Protein AF-A0A1W0WAV5-F1 (afdb_monomer_lite)

Secondary structure (DSSP, 8-state):
---HHHHHHHHHHHHHHHHHHHHHHHHHHHHHHHHHHTTS--------TT----TTSSS------TB--TTTHHHHHHHHHHTEEE-TTT--EEEGGGTTSSS--STT-TT-SSSSTTTT-TTT-EEEPSS--TTSTTEEEGGGSSSSS--STTS-TTSSS-HHHHHHHTTS-----

Sequence (177 aa):
MVNKRLLLTRWTIRHAVILVVSLISCMFIYILYSLSSSHDELAIMRVRPDGYVHPFDLLPSSPDWRGVDPKFLTQYRTAYQRNSFTCLTSGEEVPANHINDEYCDCRDGTDEPSTSACSFLVKQKWFYCTAVVKRYGGRIPAAWVDDGICDCCDGSDERGGDDAVRRKCRRTTCLDH

InterPro domains:
  IPR002172 Low-density lipoprotein (LDL) receptor class A repeat [cd00112] (140-160)
  IPR028146 Glucosidase II beta subunit, N-terminal [PF12999] (63-161)
  IPR036055 LDL receptor-like superfamily [G3DSA:4.10.400.10] (79-121)
  IPR039794 Glucosidase II beta subunit-like [PTHR12630] (40-170)

Foldseek 3Di:
DDDPVVVVVVVVVVVVVVVVVVVVVVVVVVVVVVVVVVVPDDDPDDADPVRDDDPCNPDPNPPLCFQPDPVCSVQLVVLVVVQWHQQPPQGDIDGSVLQCPLAQPDPLSSSNRQALSCLVSVPHHWTAAPDCPVPQPRIDRSNQQCPLAQARLCSSSNPPHDPVSSVVSNPDDHDPD

Radius of gyration: 29.36 Å; chains: 1; bounding box: 52×42×100 Å

pLDDT: mean 80.69, std 16.52, range [43.28, 97.88]

Structure (mmCIF, N/CA/C/O backbone):
data_AF-A0A1W0WAV5-F1
#
_entry.id   AF-A0A1W0WAV5-F1
#
loop_
_atom_site.group_PDB
_atom_site.id
_atom_site.type_symbol
_atom_site.label_atom_id
_atom_site.label_alt_id
_atom_site.label_comp_id
_atom_site.label_asym_id
_atom_site.label_entity_id
_atom_site.label_seq_id
_atom_site.pdbx_PDB_ins_code
_atom_site.Cartn_x
_atom_site.Cartn_y
_atom_site.Cartn_z
_atom_site.occupancy
_atom_site.B_iso_or_equiv
_atom_site.auth_seq_id
_atom_site.auth_comp_id
_atom_site.auth_asym_id
_atom_site.auth_atom_id
_atom_site.pdbx_PDB_model_num
ATOM 1 N N . MET A 1 1 ? -25.619 -15.921 85.583 1.00 50.47 1 MET A N 1
ATOM 2 C CA . MET A 1 1 ? -26.176 -16.976 84.705 1.00 50.47 1 MET A CA 1
ATOM 3 C C . MET A 1 1 ? -26.225 -16.448 83.275 1.00 50.47 1 MET A C 1
ATOM 5 O O . MET A 1 1 ? -26.990 -15.530 83.013 1.00 50.47 1 MET A O 1
ATOM 9 N N . VAL A 1 2 ? -25.375 -16.939 82.365 1.00 60.91 2 VAL A N 1
ATOM 10 C CA . VAL A 1 2 ? -25.379 -16.487 80.958 1.00 60.91 2 VAL A CA 1
ATOM 11 C C . VAL A 1 2 ? -26.518 -17.182 80.208 1.00 60.91 2 VAL A C 1
ATOM 13 O O . VAL A 1 2 ? -26.645 -18.405 80.254 1.00 60.91 2 VAL A O 1
ATOM 16 N N . ASN A 1 3 ? -27.364 -16.398 79.538 1.00 65.31 3 ASN A N 1
ATOM 17 C CA . ASN A 1 3 ? -28.538 -16.891 78.824 1.00 65.31 3 ASN A CA 1
ATOM 18 C C . ASN A 1 3 ? -28.109 -17.700 77.583 1.00 65.31 3 ASN A C 1
ATOM 20 O O . ASN A 1 3 ? -27.717 -17.132 76.563 1.00 65.31 3 ASN A O 1
ATOM 24 N N . LYS A 1 4 ? -28.191 -19.035 77.672 1.00 66.06 4 LYS A N 1
ATOM 25 C CA . LYS A 1 4 ? -27.807 -19.983 76.607 1.00 66.06 4 LYS A CA 1
ATOM 26 C C . LYS A 1 4 ? -28.494 -19.691 75.261 1.00 66.06 4 LYS A C 1
ATOM 28 O O . LYS A 1 4 ? -27.894 -19.932 74.218 1.00 66.06 4 LYS A O 1
ATOM 33 N N . ARG A 1 5 ? -29.697 -19.095 75.265 1.00 66.25 5 ARG A N 1
ATOM 34 C CA . ARG A 1 5 ? -30.412 -18.692 74.037 1.00 66.25 5 ARG A CA 1
ATOM 35 C C . ARG A 1 5 ? -29.710 -17.555 73.281 1.00 66.25 5 ARG A C 1
ATOM 37 O O . ARG A 1 5 ? -29.734 -17.557 72.059 1.00 66.25 5 ARG A O 1
ATOM 44 N N . LEU A 1 6 ? -29.043 -16.633 73.982 1.00 63.25 6 LEU A N 1
ATOM 45 C CA . LEU A 1 6 ? -28.344 -15.486 73.378 1.00 63.25 6 LEU A CA 1
ATOM 46 C C . LEU A 1 6 ? -27.009 -15.886 72.716 1.00 63.25 6 LEU A C 1
ATOM 48 O O . LEU A 1 6 ? -26.560 -15.259 71.759 1.00 63.25 6 LEU A O 1
ATOM 52 N N . LEU A 1 7 ? -26.358 -16.928 73.241 1.00 62.28 7 LEU A N 1
ATOM 53 C CA . LEU A 1 7 ? -25.125 -17.481 72.672 1.00 62.28 7 LEU A CA 1
ATOM 54 C C . LEU A 1 7 ? -25.411 -18.292 71.405 1.00 62.28 7 LEU A C 1
ATOM 56 O O . LEU A 1 7 ? -24.682 -18.156 70.427 1.00 62.28 7 LEU A O 1
ATOM 60 N N . LEU A 1 8 ? -26.502 -19.065 71.404 1.00 62.38 8 LEU A N 1
ATOM 61 C CA . LEU A 1 8 ? -26.961 -19.815 70.235 1.00 62.38 8 LEU A CA 1
ATOM 62 C C . LEU A 1 8 ? -27.346 -18.881 69.080 1.00 62.38 8 LEU A C 1
ATOM 64 O O . LEU A 1 8 ? -26.876 -19.094 67.969 1.00 62.38 8 LEU A O 1
ATOM 68 N N . THR A 1 9 ? -28.095 -17.802 69.332 1.00 67.38 9 THR A N 1
ATOM 69 C CA . THR A 1 9 ? -28.465 -16.836 68.278 1.00 67.38 9 THR A CA 1
ATOM 70 C C . THR A 1 9 ? -27.263 -16.074 67.720 1.00 67.38 9 THR A C 1
ATOM 72 O O . THR A 1 9 ? -27.156 -15.868 66.514 1.00 67.38 9 THR A O 1
ATOM 75 N N . ARG A 1 10 ? -26.301 -15.689 68.566 1.00 69.81 10 ARG A N 1
ATOM 76 C CA . ARG A 1 10 ? -25.044 -15.077 68.104 1.00 69.81 10 ARG A CA 1
ATOM 77 C C . ARG A 1 10 ? -24.188 -16.048 67.290 1.00 69.81 10 ARG A C 1
ATOM 79 O O . ARG A 1 10 ? -23.535 -15.624 66.339 1.00 69.81 10 ARG A O 1
ATOM 86 N N . TRP A 1 11 ? -24.190 -17.331 67.643 1.00 67.06 11 TRP A N 1
ATOM 87 C CA . TRP A 1 11 ? -23.475 -18.369 66.905 1.00 67.06 11 TRP A CA 1
ATOM 88 C C . TRP A 1 11 ? -24.120 -18.626 65.538 1.00 67.06 11 TRP A C 1
ATOM 90 O O . TRP A 1 11 ? -23.411 -18.617 64.534 1.00 67.06 11 TRP A O 1
ATOM 100 N N . THR A 1 12 ? -25.450 -18.724 65.462 1.00 78.00 12 THR A N 1
ATOM 101 C CA . THR A 1 12 ? -26.171 -18.903 64.190 1.00 78.00 12 THR A CA 1
ATOM 102 C C . THR A 1 12 ? -26.026 -17.697 63.262 1.00 78.00 12 THR A C 1
ATOM 104 O O . THR A 1 12 ? -25.824 -17.881 62.066 1.00 78.00 12 THR A O 1
ATOM 107 N N . ILE A 1 13 ? -26.042 -16.467 63.792 1.00 84.50 13 ILE A N 1
ATOM 108 C CA . ILE A 1 13 ? -25.830 -15.247 62.991 1.00 84.50 13 ILE A CA 1
ATOM 109 C C . ILE A 1 13 ? -24.408 -15.212 62.413 1.00 84.50 13 ILE A C 1
ATOM 111 O O . ILE A 1 13 ? -24.236 -14.918 61.234 1.00 84.50 13 ILE A O 1
ATOM 115 N N . ARG A 1 14 ? -23.383 -15.560 63.205 1.00 83.44 14 ARG A N 1
ATOM 116 C CA . ARG A 1 14 ? -21.992 -15.621 62.717 1.00 83.44 14 ARG A CA 1
ATOM 117 C C . ARG A 1 14 ? -21.818 -16.631 61.580 1.00 83.44 14 ARG A C 1
ATOM 119 O O . ARG A 1 14 ? -21.159 -16.311 60.598 1.00 83.44 14 ARG A O 1
ATOM 126 N N . HIS A 1 15 ? -22.433 -17.809 61.680 1.00 86.31 15 HIS A N 1
ATOM 127 C CA . HIS A 1 15 ? -22.365 -18.824 60.621 1.00 86.31 15 HIS A CA 1
ATOM 128 C C . HIS A 1 15 ? -23.142 -18.399 59.370 1.00 86.31 15 HIS A C 1
ATOM 130 O O . HIS A 1 15 ? -22.650 -18.581 58.260 1.00 86.31 15 HIS A O 1
ATOM 136 N N . ALA A 1 16 ? -24.305 -17.761 59.536 1.00 87.44 16 ALA A N 1
ATOM 137 C CA . ALA A 1 16 ? -25.074 -17.218 58.419 1.00 87.44 16 ALA A CA 1
ATOM 138 C C . ALA A 1 16 ? -24.292 -16.140 57.646 1.00 87.44 16 ALA A C 1
ATOM 140 O O . ALA A 1 16 ? -24.269 -16.164 56.420 1.00 87.44 16 ALA A O 1
ATOM 141 N N . VAL A 1 17 ? -23.590 -15.239 58.346 1.00 92.00 17 VAL A N 1
ATOM 142 C CA . VAL A 1 17 ? -22.757 -14.204 57.708 1.00 92.00 17 VAL A CA 1
ATOM 143 C C . VAL A 1 17 ? -21.595 -14.820 56.921 1.00 92.00 17 VAL A C 1
ATOM 145 O O . VAL A 1 17 ? -21.349 -14.409 55.791 1.00 92.00 17 VAL A O 1
ATOM 148 N N . ILE A 1 18 ? -20.913 -15.833 57.469 1.00 91.50 18 ILE A N 1
ATOM 149 C CA . ILE A 1 18 ? -19.806 -16.518 56.776 1.00 91.50 18 ILE A CA 1
ATOM 150 C C . ILE A 1 18 ? -20.298 -17.205 55.495 1.00 91.50 18 ILE A C 1
ATOM 152 O O . ILE A 1 18 ? -19.661 -17.076 54.450 1.00 91.50 18 ILE A O 1
ATOM 156 N N . LEU A 1 19 ? -21.448 -17.886 55.551 1.00 90.88 19 LEU A N 1
ATOM 157 C CA . LEU A 1 19 ? -22.037 -18.537 54.378 1.00 90.88 19 LEU A CA 1
ATOM 158 C C . LEU A 1 19 ? -22.408 -17.522 53.290 1.00 90.88 19 LEU A C 1
ATOM 160 O O . LEU A 1 19 ? -22.080 -17.734 52.126 1.00 90.88 19 LEU A O 1
ATOM 164 N N . VAL A 1 20 ? -23.025 -16.395 53.656 1.00 94.69 20 VAL A N 1
ATOM 165 C CA . VAL A 1 20 ? -23.396 -15.345 52.693 1.00 94.69 20 VAL A CA 1
ATOM 166 C C . VAL A 1 20 ? -22.161 -14.732 52.029 1.00 94.69 20 VAL A C 1
ATOM 168 O O . VAL A 1 20 ? -22.125 -14.609 50.807 1.00 94.69 20 VAL A O 1
ATOM 171 N N . VAL A 1 21 ? -21.120 -14.403 52.801 1.00 94.56 21 VAL A N 1
ATOM 172 C CA . VAL A 1 21 ? -19.872 -13.841 52.255 1.00 94.56 21 VAL A CA 1
ATOM 173 C C . VAL A 1 21 ? -19.174 -14.837 51.321 1.00 94.56 21 VAL A C 1
ATOM 175 O O . VAL A 1 21 ? -18.702 -14.446 50.253 1.00 94.56 21 VAL A O 1
ATOM 178 N N . SER A 1 22 ? -19.157 -16.126 51.673 1.00 94.00 22 SER A N 1
ATOM 179 C CA . SER A 1 22 ? -18.575 -17.168 50.818 1.00 94.00 22 SER A CA 1
ATOM 180 C C . SER A 1 22 ? -19.333 -17.321 49.500 1.00 94.00 22 SER A C 1
ATOM 182 O O . SER A 1 22 ? -18.703 -17.446 48.454 1.00 94.00 22 SER A O 1
ATOM 184 N N . LEU A 1 23 ? -20.669 -17.282 49.524 1.00 94.75 23 LEU A N 1
ATOM 185 C CA . LEU A 1 23 ? -21.486 -17.406 48.313 1.00 94.75 23 LEU A CA 1
ATOM 186 C C . LEU A 1 23 ? -21.310 -16.205 47.378 1.00 94.75 23 LEU A C 1
ATOM 188 O O . LEU A 1 23 ? -21.193 -16.389 46.168 1.00 94.75 23 LEU A O 1
ATOM 192 N N . ILE A 1 24 ? -21.227 -14.991 47.931 1.00 95.88 24 ILE A N 1
ATOM 193 C CA . ILE A 1 24 ? -20.962 -13.772 47.153 1.00 95.88 24 ILE A CA 1
ATOM 194 C C . ILE A 1 24 ? -19.575 -13.842 46.501 1.00 95.88 24 ILE A C 1
ATOM 196 O O . ILE A 1 24 ? -19.439 -13.538 45.317 1.00 95.88 24 ILE A O 1
ATOM 200 N N . SER A 1 25 ? -18.558 -14.296 47.240 1.00 95.44 25 SER A N 1
ATOM 201 C CA . SER A 1 25 ? -17.205 -14.487 46.704 1.00 95.44 25 SER A CA 1
ATOM 202 C C . SER A 1 25 ? -17.177 -15.523 45.573 1.00 95.44 25 SER A C 1
ATOM 204 O O . SER A 1 25 ? -16.646 -15.251 44.498 1.00 95.44 25 SER A O 1
ATOM 206 N N . CYS A 1 26 ? -17.825 -16.679 45.758 1.00 95.31 26 CYS A N 1
ATOM 207 C CA . CYS A 1 26 ? -17.931 -17.705 44.718 1.00 95.31 26 CYS A CA 1
ATOM 208 C C . CYS A 1 26 ? -18.655 -17.201 43.462 1.00 95.31 26 CYS A C 1
ATOM 210 O O . CYS A 1 26 ? -18.202 -17.481 42.354 1.00 95.31 26 CYS A O 1
ATOM 212 N N . MET A 1 27 ? -19.743 -16.439 43.615 1.00 95.50 27 MET A N 1
ATOM 213 C CA . MET A 1 27 ? -20.449 -15.829 42.483 1.00 95.50 27 MET A CA 1
ATOM 214 C C . MET A 1 27 ? -19.555 -14.850 41.722 1.00 95.50 27 MET A C 1
ATOM 216 O O . MET A 1 27 ? -19.522 -14.884 40.495 1.00 95.50 27 MET A O 1
ATOM 220 N N . PHE A 1 28 ? -18.796 -14.014 42.433 1.00 95.69 28 PHE A N 1
ATOM 221 C CA . PHE A 1 28 ? -17.877 -13.066 41.808 1.00 95.69 28 PHE A CA 1
ATOM 222 C C . PHE A 1 28 ? -16.759 -13.781 41.036 1.00 95.69 28 PHE A C 1
ATOM 224 O O . PHE A 1 28 ? -16.494 -13.444 39.885 1.00 95.69 28 PHE A O 1
ATOM 231 N N . ILE A 1 29 ? -16.166 -14.827 41.624 1.00 93.19 29 ILE A N 1
ATOM 232 C CA . ILE A 1 29 ? -15.147 -15.660 40.965 1.00 93.19 29 ILE A CA 1
ATOM 233 C C . ILE A 1 29 ? -15.721 -16.344 39.714 1.00 93.19 29 ILE A C 1
ATOM 235 O O . ILE A 1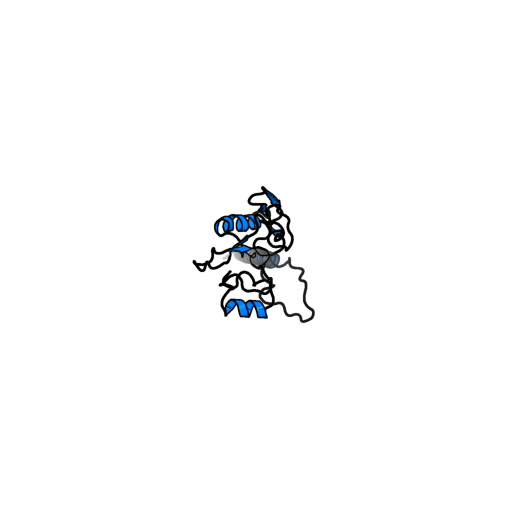 29 ? -15.076 -16.333 38.667 1.00 93.19 29 ILE A O 1
ATOM 239 N N . TYR A 1 30 ? -16.938 -16.893 39.785 1.00 92.69 30 TYR A N 1
ATOM 240 C CA . TYR A 1 30 ? -17.600 -17.527 38.640 1.00 92.69 30 TYR A CA 1
ATOM 241 C C . TYR A 1 30 ? -17.889 -16.536 37.503 1.00 92.69 30 TYR A C 1
ATOM 243 O O . TYR A 1 30 ? -17.671 -16.860 36.336 1.00 92.69 30 TYR A O 1
ATOM 251 N N . ILE A 1 31 ? -18.334 -15.317 37.829 1.00 90.88 31 ILE A N 1
ATOM 252 C CA . ILE A 1 31 ? -18.576 -14.258 36.839 1.00 90.88 31 ILE A CA 1
ATOM 253 C C . ILE A 1 31 ? -17.263 -13.839 36.169 1.00 90.88 31 ILE A C 1
ATOM 255 O O . ILE A 1 31 ? -17.220 -13.742 34.947 1.00 90.88 31 ILE A O 1
ATOM 259 N N . LEU A 1 32 ? -16.180 -13.651 36.931 1.00 88.44 32 LEU A N 1
ATOM 260 C CA . LEU A 1 32 ? -14.864 -13.325 36.368 1.00 88.44 32 LEU A CA 1
ATOM 261 C C . LEU A 1 32 ? -14.324 -14.438 35.463 1.00 88.44 32 LEU A C 1
ATOM 263 O O . LEU A 1 32 ? -13.812 -14.148 34.385 1.00 88.44 32 LEU A O 1
ATOM 267 N N . TYR A 1 33 ? -14.477 -15.703 35.864 1.00 86.06 33 TYR A N 1
ATOM 268 C CA . TYR A 1 33 ? -14.112 -16.850 35.031 1.00 86.06 33 TYR A CA 1
ATOM 269 C C . TYR A 1 33 ? -14.939 -16.901 33.738 1.00 86.06 33 TYR A C 1
ATOM 271 O O . TYR A 1 33 ? -14.388 -17.088 32.658 1.00 86.06 33 TYR A O 1
ATOM 279 N N . SER A 1 34 ? -16.249 -16.661 33.828 1.00 82.81 34 SER A N 1
ATOM 280 C CA . SER A 1 34 ? -17.149 -16.670 32.667 1.00 82.81 34 SER A CA 1
ATOM 281 C C . SER A 1 34 ? -16.866 -15.511 31.704 1.00 82.81 34 SER A C 1
ATOM 283 O O . SER A 1 34 ? -16.877 -15.707 30.492 1.00 82.81 34 SER A O 1
ATOM 285 N N . LEU A 1 35 ? -16.546 -14.320 32.224 1.00 75.19 35 LEU A N 1
ATOM 286 C CA . LEU A 1 35 ? -16.108 -13.177 31.416 1.00 75.19 35 LEU A CA 1
ATOM 287 C C . LEU A 1 35 ? -14.755 -13.454 30.750 1.00 75.19 35 LEU A C 1
ATOM 289 O O . LEU A 1 35 ? -14.602 -13.190 29.561 1.00 75.19 35 LEU A O 1
ATOM 293 N N . SER A 1 36 ? -13.811 -14.064 31.475 1.00 75.06 36 SER A N 1
ATOM 294 C CA . SER A 1 36 ? -12.530 -14.505 30.912 1.00 75.06 36 SER A CA 1
ATOM 295 C C . SER A 1 36 ? -12.710 -15.551 29.808 1.00 75.06 36 SER A C 1
ATOM 297 O O . SER A 1 36 ? -11.968 -15.521 28.837 1.00 75.06 36 SER A O 1
ATOM 299 N N . SER A 1 37 ? -13.691 -16.449 29.938 1.00 69.81 37 SER A N 1
ATOM 300 C CA . SER A 1 37 ? -13.972 -17.506 28.958 1.00 69.81 37 SER A CA 1
ATOM 301 C C . SER A 1 37 ? -14.717 -17.007 27.715 1.00 69.81 37 SER A C 1
ATOM 303 O O . SER A 1 37 ? -14.707 -17.689 26.696 1.00 69.81 37 SER A O 1
ATOM 305 N N . SER A 1 38 ? -15.374 -15.844 27.777 1.00 58.81 38 SER A N 1
ATOM 306 C CA . SER A 1 38 ? -16.136 -15.284 26.648 1.00 58.81 38 SER A CA 1
ATOM 307 C C . SER A 1 38 ? -15.280 -14.586 25.580 1.00 58.81 38 SER A C 1
ATOM 309 O O . SER A 1 38 ? -15.811 -14.173 24.554 1.00 58.81 38 SER A O 1
ATOM 311 N N . HIS A 1 39 ? -13.965 -14.472 25.793 1.00 55.38 39 HIS A N 1
ATOM 312 C CA . HIS A 1 39 ? -13.032 -13.883 24.827 1.00 55.38 39 HIS A CA 1
ATOM 313 C C . HIS A 1 39 ? -12.469 -14.883 23.792 1.00 55.38 39 HIS A C 1
ATOM 315 O O . HIS A 1 39 ? -11.727 -14.453 22.914 1.00 55.38 39 HIS A O 1
ATOM 321 N N . ASP A 1 40 ? -12.852 -16.167 23.844 1.00 51.81 40 ASP A N 1
ATOM 322 C CA . ASP A 1 40 ? -12.201 -17.250 23.080 1.00 51.81 40 ASP A CA 1
ATOM 323 C C . ASP A 1 40 ? -13.052 -17.907 21.966 1.00 51.81 40 ASP A C 1
ATOM 325 O O . ASP A 1 40 ? -12.732 -19.008 21.526 1.00 51.81 40 ASP A O 1
ATOM 329 N N . GLU A 1 41 ? -14.100 -17.267 21.434 1.00 57.62 41 GLU A N 1
ATOM 330 C CA . GLU A 1 41 ? -14.805 -17.794 20.246 1.00 57.62 41 GLU A CA 1
ATOM 331 C C . GLU A 1 41 ? -14.990 -16.743 19.145 1.00 57.62 41 GLU A C 1
ATOM 333 O O . GLU A 1 41 ? -15.971 -16.003 19.144 1.00 57.62 41 GLU A O 1
ATOM 338 N N . LEU A 1 42 ? -14.054 -16.716 18.182 1.00 50.44 42 LEU A N 1
ATOM 339 C CA . LEU A 1 42 ? -14.304 -16.459 16.751 1.00 50.44 42 LEU A CA 1
ATOM 340 C C . LEU A 1 42 ? -13.015 -16.646 15.923 1.00 50.44 42 LEU A C 1
ATOM 342 O O . LEU A 1 42 ? -12.303 -15.690 15.626 1.00 50.44 42 LEU A O 1
ATOM 346 N N . ALA A 1 43 ? -12.731 -17.884 15.508 1.00 43.28 43 ALA A N 1
ATOM 347 C CA . ALA A 1 43 ? -11.844 -18.176 14.376 1.00 43.28 43 ALA A CA 1
ATOM 348 C C . ALA A 1 43 ? -12.139 -19.578 13.810 1.00 43.28 43 ALA A C 1
ATOM 350 O O . ALA A 1 43 ? -11.623 -20.582 14.296 1.00 43.28 43 ALA A O 1
ATOM 351 N N . ILE A 1 44 ? -12.968 -19.669 12.764 1.00 45.81 44 ILE A N 1
ATOM 352 C CA . ILE A 1 44 ? -13.060 -20.892 11.953 1.00 45.81 44 ILE A CA 1
ATOM 353 C C . ILE A 1 44 ? -11.898 -20.862 10.953 1.00 45.81 44 ILE A C 1
ATOM 355 O O . ILE A 1 44 ? -11.883 -20.081 10.004 1.00 45.81 44 ILE A O 1
ATOM 359 N N . MET A 1 45 ? -10.903 -21.702 11.227 1.00 43.59 45 MET A N 1
ATOM 360 C CA . MET A 1 45 ? -9.595 -21.772 10.582 1.00 43.59 45 MET A CA 1
ATOM 361 C C . MET A 1 45 ? -9.593 -22.751 9.397 1.00 43.59 45 MET A C 1
ATOM 363 O O . MET A 1 45 ? -10.057 -23.884 9.521 1.00 43.59 45 MET A O 1
ATOM 367 N N . ARG A 1 46 ? -9.015 -22.359 8.252 1.00 45.50 46 ARG A N 1
ATOM 368 C CA . ARG A 1 46 ? -8.606 -23.314 7.206 1.00 45.50 46 ARG A CA 1
ATOM 369 C C . ARG A 1 46 ? -7.286 -23.958 7.633 1.00 45.50 46 ARG A C 1
ATOM 371 O O . ARG A 1 46 ? -6.246 -23.313 7.591 1.00 45.50 46 ARG A O 1
ATOM 378 N N . VAL A 1 47 ? -7.331 -25.217 8.057 1.00 45.75 47 VAL A N 1
ATOM 379 C CA . VAL A 1 47 ? -6.154 -25.986 8.496 1.00 45.75 47 VAL A CA 1
ATOM 380 C C . VAL A 1 47 ? -5.586 -26.782 7.314 1.00 45.75 47 VAL A C 1
ATOM 382 O O . VAL A 1 47 ? -6.333 -27.486 6.630 1.00 45.75 47 VAL A O 1
ATOM 385 N N . ARG A 1 48 ? -4.271 -26.679 7.060 1.00 47.53 48 ARG A N 1
ATOM 386 C CA . ARG A 1 48 ? -3.553 -27.592 6.150 1.00 47.53 48 ARG A CA 1
ATOM 387 C C . ARG A 1 48 ? -3.494 -29.004 6.762 1.00 47.53 48 ARG A C 1
ATOM 389 O O . ARG A 1 48 ? -3.411 -29.130 7.981 1.00 47.53 48 ARG A O 1
ATOM 396 N N . PRO A 1 49 ? -3.521 -30.077 5.952 1.00 51.84 49 PRO A N 1
ATOM 397 C CA . PRO A 1 49 ? -3.631 -31.461 6.436 1.00 51.84 49 PRO A CA 1
ATOM 398 C C . PRO A 1 49 ? -2.448 -31.957 7.290 1.00 51.84 49 PRO A C 1
ATOM 400 O O . PRO A 1 49 ? -2.554 -33.012 7.908 1.00 51.84 49 PRO A O 1
ATOM 403 N N . ASP A 1 50 ? -1.341 -31.218 7.347 1.00 67.25 50 ASP A N 1
ATOM 404 C CA . ASP A 1 50 ? -0.169 -31.487 8.188 1.00 67.25 50 ASP A CA 1
ATOM 405 C C . ASP A 1 50 ? -0.260 -30.862 9.593 1.00 67.25 50 ASP A C 1
ATOM 407 O O . ASP A 1 50 ? 0.607 -31.106 10.430 1.00 67.25 50 ASP A O 1
ATOM 411 N N . GLY A 1 51 ? -1.307 -30.077 9.878 1.00 54.28 51 GLY A N 1
ATOM 412 C CA . GLY A 1 51 ? -1.540 -29.475 11.193 1.00 54.28 51 GLY A CA 1
ATOM 413 C C . GLY A 1 51 ? -0.503 -28.422 11.595 1.00 54.28 51 GLY A C 1
ATOM 414 O O . GLY A 1 51 ? -0.519 -27.957 12.735 1.00 54.28 51 GLY A O 1
ATOM 415 N N . TYR A 1 52 ? 0.391 -28.033 10.681 1.00 58.50 52 TYR A N 1
ATOM 416 C CA . TYR A 1 52 ? 1.403 -27.023 10.945 1.00 58.50 52 TYR A CA 1
ATOM 417 C C . TYR A 1 52 ? 0.844 -25.638 10.625 1.00 58.50 52 TYR A C 1
ATOM 419 O O . TYR A 1 52 ? 0.760 -25.213 9.474 1.00 58.50 52 TYR A O 1
ATOM 427 N N . VAL A 1 53 ? 0.442 -24.934 11.676 1.00 48.84 53 VAL A N 1
ATOM 428 C CA . VAL A 1 53 ? 0.083 -23.521 11.610 1.00 48.84 53 VAL A CA 1
ATOM 429 C C . VAL A 1 53 ? 1.366 -22.721 11.798 1.00 48.84 53 VAL A C 1
ATOM 431 O O . VAL A 1 53 ? 2.025 -22.854 12.836 1.00 48.84 53 VAL A O 1
ATOM 434 N N . HIS A 1 54 ? 1.753 -21.903 10.815 1.00 55.50 54 HIS A N 1
ATOM 435 C CA . HIS A 1 54 ? 2.892 -21.023 11.032 1.00 55.50 54 HIS A CA 1
ATOM 436 C C . HIS A 1 54 ? 2.535 -20.035 12.153 1.00 55.50 54 HIS A C 1
ATOM 438 O O . HIS A 1 54 ? 1.431 -19.495 12.163 1.00 55.50 54 HIS A O 1
ATOM 444 N N . PRO A 1 55 ? 3.462 -19.710 13.071 1.00 45.78 55 PRO A N 1
ATOM 445 C CA . PRO A 1 55 ? 3.231 -18.698 14.107 1.00 45.78 55 PRO A CA 1
ATOM 446 C C . PRO A 1 55 ? 2.820 -17.311 13.568 1.00 45.78 55 PRO A C 1
ATOM 448 O O . PRO A 1 55 ? 2.378 -16.465 14.338 1.00 45.78 55 PRO A O 1
ATOM 451 N N . PHE A 1 56 ? 2.976 -17.076 12.259 1.00 51.41 56 PHE A N 1
ATOM 452 C CA . PHE A 1 56 ? 2.554 -15.866 11.551 1.00 51.41 56 PHE A CA 1
ATOM 453 C C . PHE A 1 56 ? 1.063 -15.877 11.141 1.00 51.41 56 PHE A C 1
ATOM 455 O O . PHE A 1 56 ? 0.508 -14.810 10.906 1.00 51.41 56 PHE A O 1
ATOM 462 N N . ASP A 1 57 ? 0.405 -17.045 11.124 1.00 49.12 57 ASP A N 1
ATOM 463 C CA . ASP A 1 57 ? -0.990 -17.242 10.683 1.00 49.12 57 ASP A CA 1
ATOM 464 C C . ASP A 1 57 ? -2.025 -17.093 11.826 1.00 49.12 57 ASP A C 1
ATOM 466 O O . ASP A 1 57 ? -3.228 -17.199 11.598 1.00 49.12 57 ASP A O 1
ATOM 470 N N . LEU A 1 58 ? -1.570 -16.896 13.073 1.00 48.47 58 LEU A N 1
ATOM 471 C CA . LEU A 1 58 ? -2.412 -16.841 14.288 1.00 48.47 58 LEU A CA 1
ATOM 472 C C . LEU A 1 58 ? -2.576 -15.443 14.891 1.00 48.47 58 LEU A C 1
ATOM 474 O O . LEU A 1 58 ? -3.274 -15.269 15.888 1.00 48.47 58 LEU A O 1
ATOM 478 N N . LEU A 1 59 ? -1.944 -14.437 14.301 1.00 44.34 59 LEU A N 1
ATOM 479 C CA . LEU A 1 59 ? -2.289 -13.044 14.548 1.00 44.34 59 LEU A CA 1
ATOM 480 C C . LEU A 1 59 ? -3.203 -12.625 13.390 1.00 44.34 59 LEU A C 1
ATOM 482 O O . LEU A 1 59 ? -2.970 -13.105 12.280 1.00 44.34 59 LEU A O 1
ATOM 486 N N . PRO A 1 60 ? -4.188 -11.716 13.558 1.00 47.91 60 PRO A N 1
ATOM 487 C CA . PRO A 1 60 ? -4.546 -10.888 12.417 1.00 47.91 60 PRO A CA 1
ATOM 488 C C . PRO A 1 60 ? -3.209 -10.303 11.988 1.00 47.91 60 PRO A C 1
ATOM 490 O O . PRO A 1 60 ? -2.596 -9.566 12.770 1.00 47.91 60 PRO A O 1
ATOM 493 N N . SER A 1 61 ? -2.672 -10.766 10.854 1.00 52.78 61 SER A N 1
ATOM 494 C CA . SER A 1 61 ? -1.438 -10.226 10.308 1.00 52.78 61 SER A CA 1
ATOM 495 C C . SER A 1 61 ? -1.655 -8.733 10.378 1.00 52.78 61 SER A C 1
ATOM 497 O O . SER A 1 61 ? -2.645 -8.249 9.825 1.00 52.78 61 SER A O 1
ATOM 499 N N . SER A 1 62 ? -0.862 -8.033 11.195 1.00 58.12 62 SER A N 1
ATOM 500 C CA . SER A 1 62 ? -0.962 -6.580 11.281 1.00 58.12 62 SER A CA 1
ATOM 501 C C . SER A 1 62 ? -1.135 -6.083 9.850 1.00 58.12 62 SER A C 1
ATOM 503 O O . SER A 1 62 ? -0.347 -6.563 9.024 1.00 58.12 62 SER A O 1
ATOM 505 N N . PRO A 1 63 ? -2.152 -5.259 9.536 1.00 74.19 63 PRO A N 1
ATOM 506 C CA . PRO A 1 63 ? -2.482 -4.993 8.145 1.00 74.19 63 PRO A CA 1
ATOM 507 C C . PRO A 1 63 ? -1.218 -4.609 7.390 1.00 74.19 63 PRO A C 1
ATOM 509 O O . PRO A 1 63 ? -0.368 -3.900 7.943 1.00 74.19 63 PRO A O 1
ATOM 512 N N . ASP A 1 64 ? -1.033 -5.165 6.196 1.00 85.19 64 ASP A N 1
ATOM 513 C CA . ASP A 1 64 ? 0.212 -4.970 5.473 1.00 85.19 64 ASP A CA 1
ATOM 514 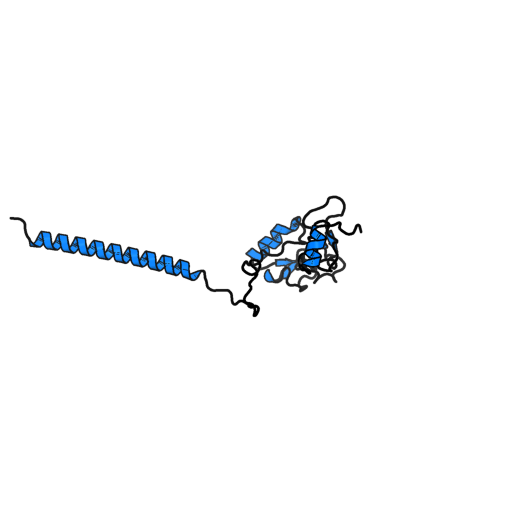C C . ASP A 1 64 ? 0.334 -3.500 5.059 1.00 85.19 64 ASP A C 1
ATOM 516 O O . ASP A 1 64 ? -0.310 -3.032 4.129 1.00 85.19 64 ASP A O 1
ATOM 520 N N . TRP A 1 65 ? 1.134 -2.734 5.800 1.00 87.62 65 TRP A N 1
ATOM 521 C CA . TRP A 1 65 ? 1.334 -1.306 5.545 1.00 87.62 65 TRP A CA 1
ATOM 522 C C . TRP A 1 65 ? 2.454 -1.035 4.538 1.00 87.62 65 TRP A C 1
ATOM 524 O O . TRP A 1 65 ? 2.882 0.114 4.395 1.00 87.62 65 TRP A O 1
ATOM 534 N N . ARG A 1 66 ? 2.990 -2.072 3.885 1.00 90.62 66 ARG A N 1
ATOM 535 C CA . ARG A 1 66 ? 3.969 -1.895 2.812 1.00 90.62 66 ARG A CA 1
ATOM 536 C C . ARG A 1 66 ? 3.365 -1.091 1.672 1.00 90.62 66 ARG A C 1
ATOM 538 O O . ARG A 1 66 ? 2.161 -1.107 1.444 1.00 90.62 66 ARG A O 1
ATOM 545 N N . GLY A 1 67 ? 4.222 -0.365 0.969 1.00 91.06 67 GLY A N 1
ATOM 546 C CA . GLY A 1 67 ? 3.820 0.370 -0.218 1.00 91.06 67 GLY A CA 1
ATOM 547 C C . GLY A 1 67 ? 2.997 1.634 0.040 1.00 91.06 67 GLY A C 1
ATOM 548 O O . GLY A 1 67 ? 2.860 2.444 -0.871 1.00 91.06 67 GLY A O 1
ATOM 549 N N . VAL A 1 68 ? 2.514 1.860 1.266 1.00 92.81 68 VAL A N 1
ATOM 550 C CA . VAL A 1 68 ? 1.785 3.073 1.654 1.00 92.81 68 VAL A CA 1
ATOM 551 C C . VAL A 1 68 ? 2.731 4.277 1.660 1.00 92.81 68 VAL A C 1
ATOM 553 O O . VAL A 1 68 ? 3.780 4.243 2.307 1.00 92.81 68 VAL A O 1
ATOM 556 N N . ASP A 1 69 ? 2.339 5.382 1.011 1.00 90.94 69 ASP A N 1
ATOM 557 C CA . ASP A 1 69 ? 3.041 6.662 1.179 1.00 90.94 69 ASP A CA 1
ATOM 558 C C . ASP A 1 69 ? 3.031 7.032 2.675 1.00 90.94 69 ASP A C 1
ATOM 560 O O . ASP A 1 69 ? 1.949 7.142 3.268 1.00 90.94 69 ASP A O 1
ATOM 564 N N . PRO A 1 70 ? 4.194 7.282 3.305 1.00 88.38 70 PRO A N 1
ATOM 565 C CA . PRO A 1 70 ? 4.274 7.665 4.713 1.00 88.38 70 PRO A CA 1
ATOM 566 C C . PRO A 1 70 ? 3.334 8.804 5.130 1.00 88.38 70 PRO A C 1
ATOM 568 O O . PRO A 1 70 ? 2.928 8.870 6.291 1.00 88.38 70 PRO A O 1
ATOM 571 N N . LYS A 1 71 ? 2.952 9.691 4.202 1.00 90.75 71 LYS A N 1
ATOM 572 C CA . LYS A 1 71 ? 1.999 10.785 4.446 1.00 90.75 71 LYS A CA 1
ATOM 573 C C . LYS A 1 71 ? 0.566 10.316 4.704 1.00 90.75 71 LYS A C 1
ATOM 575 O O . LYS A 1 71 ? -0.183 11.045 5.352 1.00 90.75 71 LYS A O 1
ATOM 580 N N . PHE A 1 72 ? 0.188 9.141 4.206 1.00 93.25 72 PHE A N 1
ATOM 581 C CA . PHE A 1 72 ? -1.169 8.598 4.309 1.00 93.25 72 PHE A CA 1
ATOM 582 C C . PHE A 1 72 ? -1.301 7.460 5.328 1.00 93.25 72 PHE A C 1
ATOM 584 O O . PHE A 1 72 ? -2.403 6.984 5.582 1.00 93.25 72 PHE A O 1
ATOM 591 N N . LEU A 1 73 ? -0.206 7.048 5.974 1.00 91.38 73 LEU A N 1
ATOM 592 C CA . LEU A 1 73 ? -0.173 5.913 6.908 1.00 91.38 73 LEU A CA 1
ATOM 593 C C . LEU A 1 73 ? -1.218 6.005 8.036 1.00 91.38 73 LEU A C 1
ATOM 595 O O . LEU A 1 73 ? -1.770 4.992 8.465 1.00 91.38 73 LEU A O 1
ATOM 599 N N . THR A 1 74 ? -1.514 7.214 8.517 1.00 92.81 74 THR A N 1
ATOM 600 C CA . THR A 1 74 ? -2.549 7.436 9.537 1.00 92.81 74 THR A CA 1
ATOM 601 C C . THR A 1 74 ? -3.948 7.156 8.992 1.00 92.81 74 THR A C 1
ATOM 603 O O . THR A 1 74 ? -4.742 6.525 9.681 1.00 92.81 74 THR A O 1
ATOM 606 N N . GLN A 1 75 ? -4.245 7.572 7.760 1.00 94.44 75 GLN A N 1
ATOM 607 C CA . GLN A 1 75 ? -5.537 7.371 7.109 1.00 94.44 75 GLN A CA 1
ATOM 608 C C . GLN A 1 75 ? -5.848 5.876 6.971 1.00 94.44 75 GLN A C 1
ATOM 610 O O . GLN A 1 75 ? -6.922 5.451 7.392 1.00 94.44 75 GLN A O 1
ATOM 615 N N . TYR A 1 76 ? -4.889 5.068 6.505 1.00 93.94 76 TYR A N 1
ATOM 616 C CA . TYR A 1 76 ? -5.048 3.609 6.423 1.00 93.94 76 TYR A CA 1
ATOM 617 C C . TYR A 1 76 ? -5.262 2.965 7.801 1.00 93.94 76 TYR A C 1
ATOM 619 O O . TYR A 1 76 ? -6.146 2.128 7.972 1.00 93.94 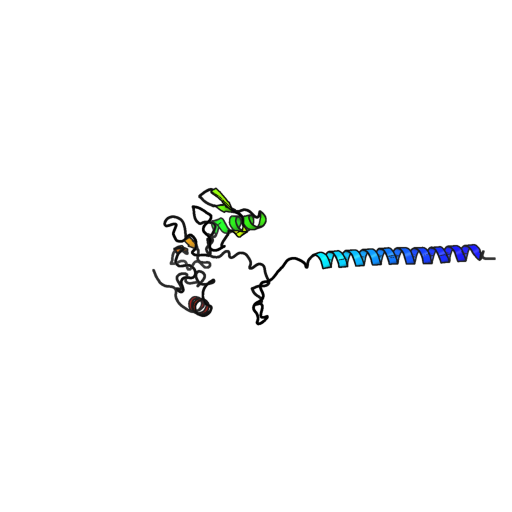76 TYR A O 1
ATOM 627 N N . ARG A 1 77 ? -4.526 3.398 8.834 1.00 92.44 77 ARG A N 1
ATOM 628 C CA . ARG A 1 77 ? -4.739 2.908 10.210 1.00 92.44 77 ARG A CA 1
ATOM 629 C C . ARG A 1 77 ? -6.129 3.252 10.739 1.00 92.44 77 ARG A C 1
ATOM 631 O O . ARG A 1 77 ? -6.778 2.416 11.365 1.00 92.44 77 ARG A O 1
ATOM 638 N N . THR A 1 78 ? -6.584 4.481 10.508 1.00 92.50 78 THR A N 1
ATOM 639 C CA . THR A 1 78 ? -7.920 4.925 10.916 1.00 92.50 78 THR A CA 1
ATOM 640 C C . THR A 1 78 ? -9.015 4.190 10.146 1.00 92.50 78 THR A C 1
ATOM 642 O O . THR A 1 78 ? -10.074 3.945 10.720 1.00 92.50 78 THR A O 1
ATOM 645 N N . ALA A 1 79 ? -8.767 3.782 8.900 1.00 93.50 79 ALA A N 1
ATOM 646 C CA . ALA A 1 79 ? -9.728 3.019 8.114 1.00 93.50 79 ALA A CA 1
ATOM 647 C C . ALA A 1 79 ? -10.099 1.692 8.785 1.00 93.50 79 ALA A C 1
ATOM 649 O O . ALA A 1 79 ? -11.279 1.416 8.991 1.00 93.50 79 ALA A O 1
ATOM 650 N N . TYR A 1 80 ? -9.102 0.937 9.257 1.00 89.38 80 TYR A N 1
ATOM 651 C CA . TYR A 1 80 ? -9.321 -0.302 10.013 1.00 89.38 80 TYR A CA 1
ATOM 652 C C . TYR A 1 80 ? -10.067 -0.075 11.334 1.00 89.38 80 TYR A C 1
ATOM 654 O O . TYR A 1 80 ? -10.898 -0.889 11.722 1.00 89.38 80 TYR A O 1
ATOM 662 N N . GLN A 1 81 ? -9.836 1.054 12.012 1.00 90.50 81 GLN A N 1
ATOM 663 C CA . GLN A 1 81 ? -10.590 1.411 13.223 1.00 90.50 81 GLN A CA 1
ATOM 664 C C . GLN A 1 81 ? -12.058 1.747 12.927 1.00 90.50 81 GLN A C 1
ATOM 666 O O . GLN A 1 81 ? -12.921 1.539 13.776 1.00 90.50 81 GLN A O 1
ATOM 671 N N . ARG A 1 82 ? -12.336 2.299 11.742 1.00 93.56 82 ARG A N 1
ATOM 672 C CA . ARG A 1 82 ? -13.679 2.696 11.295 1.00 93.56 82 ARG A CA 1
ATOM 673 C C . ARG A 1 82 ? -14.396 1.620 10.486 1.00 93.56 82 ARG A C 1
ATOM 675 O O . ARG A 1 82 ? -15.567 1.799 10.172 1.00 93.56 82 ARG A O 1
ATOM 682 N N . ASN A 1 83 ? -13.701 0.539 10.142 1.00 93.31 83 ASN A N 1
ATOM 683 C CA . ASN A 1 83 ? -14.148 -0.479 9.199 1.00 93.31 83 ASN A CA 1
ATOM 684 C C . ASN A 1 83 ? -14.586 0.092 7.829 1.00 93.31 83 ASN A C 1
ATOM 686 O O . ASN A 1 83 ? -15.444 -0.478 7.160 1.00 93.31 83 ASN A O 1
ATOM 690 N N . SER A 1 84 ? -14.019 1.231 7.422 1.00 96.50 84 SER A N 1
ATOM 691 C CA . SER A 1 84 ? -14.317 1.925 6.163 1.00 96.50 84 SER A CA 1
ATOM 692 C C . SER A 1 84 ? -13.108 2.750 5.720 1.00 96.50 84 SER A C 1
ATOM 694 O O . SER A 1 84 ? -12.465 3.401 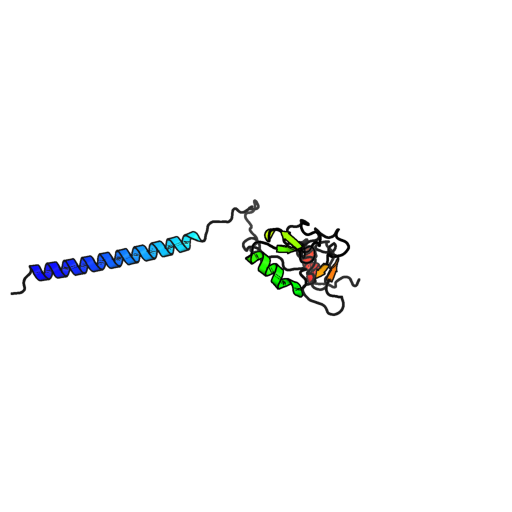6.550 1.00 96.50 84 SER A O 1
ATOM 696 N N . PHE A 1 85 ? -12.802 2.719 4.426 1.00 96.94 85 PHE A N 1
ATOM 697 C CA . PHE A 1 85 ? -11.723 3.452 3.776 1.00 96.94 85 PHE A CA 1
ATOM 698 C C . PHE A 1 85 ? -12.286 4.350 2.679 1.00 96.94 85 PHE A C 1
ATOM 700 O O . PHE A 1 85 ? -13.043 3.899 1.828 1.00 96.94 85 PHE A O 1
ATOM 707 N N . THR A 1 86 ? -11.890 5.619 2.679 1.00 97.81 86 THR A N 1
ATOM 708 C CA . THR A 1 86 ? -12.187 6.545 1.584 1.00 97.81 86 THR A CA 1
ATOM 709 C C . THR A 1 86 ? -10.973 6.604 0.662 1.00 97.81 86 THR A C 1
ATOM 711 O O . THR A 1 86 ? -9.902 7.025 1.108 1.00 97.81 86 THR A O 1
ATOM 714 N N . CYS A 1 87 ? -11.139 6.219 -0.604 1.00 96.12 87 CYS A N 1
ATOM 715 C CA . CYS A 1 87 ? -10.085 6.274 -1.616 1.00 96.12 87 CYS A CA 1
ATOM 716 C C . CYS A 1 87 ? -9.518 7.697 -1.710 1.00 96.12 87 CYS A C 1
ATOM 718 O O . CYS A 1 87 ? -10.269 8.678 -1.773 1.00 96.12 87 CYS A O 1
ATOM 720 N N . LEU A 1 88 ? -8.191 7.828 -1.660 1.00 94.69 88 LEU A N 1
ATOM 721 C CA . LEU A 1 88 ? -7.539 9.078 -1.243 1.00 94.69 88 LEU A CA 1
ATOM 722 C C . LEU A 1 88 ? -7.772 10.252 -2.204 1.00 94.69 88 LEU A C 1
ATOM 724 O O . LEU A 1 88 ? -7.781 11.407 -1.776 1.00 94.69 88 LEU A O 1
ATOM 728 N N . THR A 1 89 ? -7.926 9.966 -3.494 1.00 93.25 89 THR A N 1
ATOM 729 C CA . THR A 1 89 ? -8.087 10.954 -4.569 1.00 93.25 89 THR A CA 1
ATOM 730 C C . THR A 1 89 ? -9.449 10.845 -5.241 1.00 93.25 89 THR A C 1
ATOM 732 O O . THR A 1 89 ? -10.042 11.865 -5.591 1.00 93.25 89 THR A O 1
ATOM 735 N N . SER A 1 90 ? -9.947 9.629 -5.452 1.00 94.31 90 SER A N 1
ATOM 736 C CA . SER A 1 90 ? -11.214 9.386 -6.149 1.00 94.31 90 SER A CA 1
ATOM 737 C C . SER A 1 90 ? -12.446 9.507 -5.242 1.00 94.31 90 SER A C 1
ATOM 739 O O . SER A 1 90 ? -13.534 9.812 -5.738 1.00 94.31 90 SER A O 1
ATOM 741 N N . GLY A 1 91 ? -12.270 9.365 -3.924 1.00 95.75 91 GLY A N 1
ATOM 742 C CA . GLY A 1 91 ? -13.260 9.707 -2.903 1.00 95.75 91 GLY A CA 1
ATOM 743 C C . GLY A 1 91 ? -14.386 8.694 -2.683 1.00 95.75 91 GLY A C 1
ATOM 744 O O . GLY A 1 91 ? -15.231 8.936 -1.824 1.00 95.75 91 GLY A O 1
ATOM 745 N N . GLU A 1 92 ? -14.441 7.588 -3.428 1.00 95.94 92 GLU A N 1
ATOM 746 C CA . GLU A 1 92 ? -15.360 6.493 -3.099 1.00 95.94 92 GLU A CA 1
ATOM 747 C C . GLU A 1 92 ? -15.006 5.823 -1.761 1.00 95.94 92 GLU A C 1
ATOM 749 O O . GLU A 1 92 ? -13.854 5.835 -1.329 1.00 95.94 92 GLU A O 1
ATOM 754 N N . GLU A 1 93 ? -16.014 5.274 -1.082 1.00 97.88 93 GLU A N 1
ATOM 755 C CA . GLU A 1 93 ? -15.833 4.527 0.163 1.00 97.88 93 GLU A CA 1
ATOM 756 C C . GLU A 1 93 ? -15.906 3.023 -0.101 1.00 97.88 93 GLU A C 1
ATOM 758 O O . GLU A 1 93 ? -16.840 2.544 -0.748 1.00 97.88 93 GLU A O 1
ATOM 763 N N . VAL A 1 94 ? -14.940 2.291 0.448 1.00 97.06 94 VAL A N 1
ATOM 764 C CA . VAL A 1 94 ? -14.846 0.829 0.408 1.00 97.06 94 VAL A CA 1
ATOM 765 C C . VAL A 1 94 ? -14.687 0.282 1.834 1.00 97.06 94 VAL A C 1
ATOM 767 O O . VAL A 1 94 ? -14.231 1.001 2.731 1.00 97.06 94 VAL A O 1
ATOM 770 N N . PRO A 1 95 ? -15.072 -0.972 2.108 1.00 96.69 95 PRO A N 1
ATOM 771 C CA . PRO A 1 95 ? -14.812 -1.597 3.402 1.00 96.69 95 PRO A CA 1
ATOM 772 C C . PRO A 1 95 ? -13.307 -1.668 3.716 1.00 96.69 95 PRO A C 1
ATOM 774 O O . PRO A 1 95 ? -12.489 -1.885 2.831 1.00 96.69 95 PRO A O 1
ATOM 777 N N . ALA A 1 96 ? -12.905 -1.527 4.984 1.00 94.19 96 ALA A N 1
ATOM 778 C CA . ALA A 1 96 ? -11.474 -1.531 5.333 1.00 94.19 96 ALA A CA 1
ATOM 779 C C . ALA A 1 96 ? -10.759 -2.865 5.038 1.00 94.19 96 ALA A C 1
ATOM 781 O O . ALA A 1 96 ? -9.542 -2.884 4.881 1.00 94.19 96 ALA A O 1
ATOM 782 N N . ASN A 1 97 ? -11.501 -3.972 4.964 1.00 94.19 97 ASN A N 1
ATOM 783 C CA . ASN A 1 97 ? -10.980 -5.286 4.585 1.00 94.19 97 ASN A CA 1
ATOM 784 C C . ASN A 1 97 ? -10.764 -5.457 3.072 1.00 94.19 97 ASN A C 1
ATOM 786 O O . ASN A 1 97 ? -10.309 -6.523 2.686 1.00 94.19 97 ASN A O 1
ATOM 790 N N . HIS A 1 98 ? -11.100 -4.450 2.259 1.00 95.19 98 HIS A N 1
ATOM 791 C CA . HIS A 1 98 ? -10.731 -4.371 0.842 1.00 95.19 98 HIS A CA 1
ATOM 792 C C . HIS A 1 98 ? -9.364 -3.694 0.646 1.00 95.19 98 HIS A C 1
ATOM 794 O O . HIS A 1 98 ? -8.893 -3.537 -0.465 1.00 95.19 98 HIS A O 1
ATOM 800 N N . ILE A 1 99 ? -8.715 -3.235 1.724 1.00 95.44 99 ILE A N 1
ATOM 801 C CA . ILE A 1 99 ? -7.344 -2.733 1.625 1.00 95.44 99 ILE A CA 1
ATOM 802 C C . ILE A 1 99 ? -6.397 -3.930 1.511 1.00 95.44 99 ILE A C 1
ATOM 804 O O . ILE A 1 99 ? -6.285 -4.690 2.480 1.00 95.44 99 ILE A O 1
ATOM 808 N N . ASN A 1 100 ? -5.637 -4.003 0.418 1.00 94.06 100 ASN A N 1
ATOM 809 C CA . ASN A 1 100 ? -4.669 -5.056 0.105 1.00 94.06 100 ASN A CA 1
ATOM 810 C C . ASN A 1 100 ? -5.298 -6.450 0.021 1.00 94.06 100 ASN A C 1
ATOM 812 O O . ASN A 1 100 ? -4.758 -7.411 0.579 1.00 94.06 100 ASN A O 1
ATOM 816 N N . ASP A 1 101 ? -6.446 -6.555 -0.640 1.00 94.56 101 ASP A N 1
ATOM 817 C CA . ASP A 1 101 ? -7.175 -7.814 -0.815 1.00 94.56 101 ASP A CA 1
ATOM 818 C C . ASP A 1 101 ? -6.937 -8.481 -2.184 1.00 94.56 101 ASP A C 1
ATOM 820 O O . ASP A 1 101 ? -7.581 -9.479 -2.514 1.00 94.56 101 ASP A O 1
ATOM 824 N N . GLU A 1 102 ? -5.964 -7.966 -2.945 1.00 93.56 102 GLU A N 1
ATOM 825 C CA . GLU A 1 102 ? -5.639 -8.358 -4.321 1.00 93.56 102 GLU A CA 1
ATOM 826 C C . GLU A 1 102 ? -6.739 -8.040 -5.349 1.00 93.56 102 GLU A C 1
ATOM 828 O O . GLU A 1 102 ? -6.706 -8.547 -6.479 1.00 93.56 102 GLU A O 1
ATOM 833 N N . TYR A 1 103 ? -7.681 -7.156 -5.019 1.00 95.44 103 TYR A N 1
ATOM 834 C CA . TYR A 1 103 ? -8.687 -6.650 -5.940 1.00 95.44 103 TYR A CA 1
ATOM 835 C C . TYR A 1 103 ? -8.649 -5.119 -6.021 1.00 95.44 103 TYR A C 1
ATOM 837 O O . TYR A 1 103 ? -8.223 -4.440 -5.105 1.00 95.44 103 TYR A O 1
ATOM 845 N N . CYS A 1 104 ? -9.014 -4.559 -7.178 1.00 96.00 104 CYS A N 1
ATOM 846 C CA . CYS A 1 104 ? -8.930 -3.116 -7.408 1.00 96.00 104 CYS A CA 1
ATOM 847 C C . C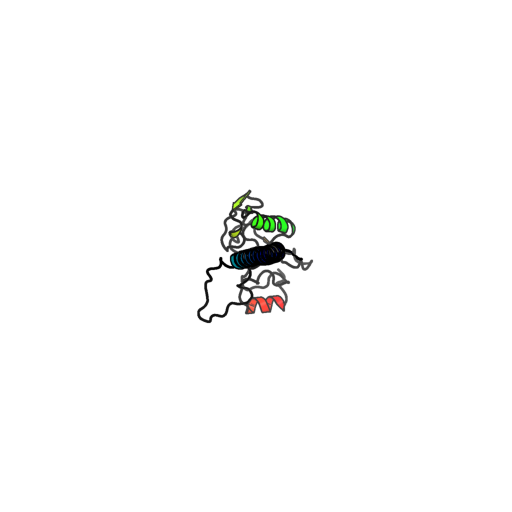YS A 1 104 ? -10.313 -2.462 -7.305 1.00 96.00 104 CYS A C 1
ATOM 849 O O . CYS A 1 104 ? -11.034 -2.364 -8.305 1.00 96.00 104 CYS A O 1
ATOM 851 N N . ASP A 1 105 ? -10.678 -2.020 -6.107 1.00 96.88 105 ASP A N 1
ATOM 852 C CA . ASP A 1 105 ? -11.937 -1.355 -5.777 1.00 96.88 105 ASP A CA 1
ATOM 853 C C . ASP A 1 105 ? -11.875 0.167 -5.926 1.00 96.88 105 ASP A C 1
ATOM 855 O O . ASP A 1 105 ? -12.854 0.786 -6.364 1.00 96.88 105 ASP A O 1
ATOM 859 N N . CYS A 1 106 ? -10.739 0.794 -5.606 1.00 95.81 106 CYS A N 1
ATOM 860 C CA . CYS A 1 106 ? -10.580 2.228 -5.821 1.00 95.81 106 CYS A CA 1
ATOM 861 C C . CYS A 1 106 ? -10.232 2.537 -7.285 1.00 95.81 106 CYS A C 1
ATOM 863 O O . CYS A 1 106 ? -9.291 2.005 -7.873 1.00 95.81 106 CYS A O 1
ATOM 865 N N . ARG A 1 107 ? -10.897 3.539 -7.869 1.00 94.94 107 ARG A N 1
ATOM 866 C CA . ARG A 1 107 ? -10.580 4.074 -9.209 1.00 94.94 107 ARG A CA 1
ATOM 867 C C . ARG A 1 107 ? -9.205 4.727 -9.287 1.00 94.94 107 ARG A C 1
ATOM 869 O O . ARG A 1 107 ? -8.670 4.893 -10.384 1.00 94.94 107 ARG A O 1
ATOM 876 N N . ASP A 1 108 ? -8.669 5.159 -8.151 1.00 94.44 108 ASP A N 1
ATOM 877 C CA . ASP A 1 108 ? -7.305 5.667 -8.026 1.00 94.44 108 ASP A CA 1
ATOM 878 C C . ASP A 1 108 ? -6.297 4.598 -7.562 1.00 94.44 108 ASP A C 1
ATOM 880 O O . ASP A 1 108 ? -5.098 4.875 -7.540 1.00 94.44 108 ASP A O 1
ATOM 884 N N . GLY A 1 109 ? -6.772 3.387 -7.248 1.00 94.62 109 GLY A N 1
ATOM 885 C CA . GLY A 1 109 ? -5.986 2.241 -6.797 1.00 94.62 109 GLY A CA 1
ATOM 886 C C . GLY A 1 109 ? -5.349 2.388 -5.421 1.00 94.62 109 GLY A C 1
ATOM 887 O O . GLY A 1 109 ? -4.343 1.737 -5.142 1.00 94.62 109 GLY A O 1
ATOM 888 N N . THR A 1 110 ? -5.861 3.303 -4.594 1.00 95.38 110 THR A N 1
ATOM 889 C CA . THR A 1 110 ? -5.299 3.581 -3.266 1.00 95.38 110 THR A CA 1
ATOM 890 C C . THR A 1 110 ? -5.661 2.531 -2.219 1.00 95.38 110 THR A C 1
ATOM 892 O O . THR A 1 110 ? -5.041 2.498 -1.165 1.00 95.38 110 THR A O 1
ATOM 895 N N . ASP A 1 111 ? -6.609 1.649 -2.487 1.00 95.75 111 ASP A N 1
ATOM 896 C CA . ASP A 1 111 ? -6.905 0.448 -1.701 1.00 95.75 111 ASP A CA 1
ATOM 897 C C . ASP A 1 111 ? -5.801 -0.613 -1.764 1.00 95.75 111 ASP A C 1
ATOM 899 O O . ASP A 1 111 ? -5.627 -1.325 -0.784 1.00 95.75 111 ASP A O 1
ATOM 903 N N . GLU A 1 112 ? -4.990 -0.642 -2.827 1.00 95.25 112 GLU A N 1
ATOM 904 C CA . GLU A 1 112 ? -3.979 -1.686 -3.063 1.00 95.25 112 GLU A CA 1
ATOM 905 C C . GLU A 1 112 ? -2.520 -1.172 -2.986 1.00 95.25 112 GLU A C 1
ATOM 907 O O . GLU A 1 112 ? -1.755 -1.289 -3.959 1.00 95.25 112 GLU A O 1
ATOM 912 N N . PRO A 1 113 ? -2.071 -0.565 -1.864 1.00 94.38 113 PRO A N 1
ATOM 913 C CA . PRO A 1 113 ? -0.698 -0.092 -1.735 1.00 94.38 113 PRO A CA 1
ATOM 914 C C . PRO A 1 113 ? 0.339 -1.223 -1.694 1.00 94.38 113 PRO A C 1
ATOM 916 O O . PRO A 1 113 ? 1.460 -0.987 -2.135 1.00 94.38 113 PRO A O 1
ATOM 919 N N . SER A 1 114 ? 0.010 -2.423 -1.198 1.00 93.94 114 SER A N 1
ATOM 920 C CA . SER A 1 114 ? 0.959 -3.527 -0.977 1.00 93.94 114 SER A CA 1
ATOM 921 C C . SER A 1 114 ? 0.848 -4.690 -1.964 1.00 93.94 114 SER A C 1
ATOM 923 O O . SER A 1 114 ? 1.551 -5.680 -1.780 1.00 93.94 114 SER A O 1
ATOM 925 N N . THR A 1 115 ? -0.015 -4.596 -2.976 1.00 93.62 115 THR A N 1
ATOM 926 C CA . THR A 1 115 ? -0.228 -5.642 -3.995 1.00 93.62 115 THR A CA 1
ATOM 927 C C . THR A 1 115 ? -0.020 -5.065 -5.397 1.00 93.62 115 THR A C 1
ATOM 929 O O . THR A 1 115 ? 0.190 -3.861 -5.557 1.00 93.62 115 THR A O 1
ATOM 932 N N . SER A 1 116 ? -0.111 -5.886 -6.443 1.00 94.31 116 SER A N 1
ATOM 933 C CA . SER A 1 116 ? -0.080 -5.446 -7.844 1.00 94.31 116 SER A CA 1
ATOM 934 C C . SER A 1 116 ? -1.470 -5.318 -8.495 1.00 94.31 116 SER A C 1
ATOM 936 O O . SER A 1 116 ? -1.551 -4.994 -9.683 1.00 94.31 116 SER A O 1
ATOM 938 N N . ALA A 1 117 ? -2.568 -5.484 -7.747 1.00 94.94 117 ALA A N 1
ATOM 939 C CA . ALA A 1 117 ? -3.925 -5.608 -8.298 1.00 94.94 117 ALA A CA 1
ATOM 940 C C . ALA A 1 117 ? -4.386 -4.382 -9.105 1.00 94.94 117 ALA A C 1
ATOM 942 O O . ALA A 1 117 ? -4.943 -4.509 -10.195 1.00 94.94 117 ALA A O 1
ATOM 943 N N . CYS A 1 118 ? -4.046 -3.178 -8.648 1.00 95.75 118 CYS A N 1
ATOM 944 C CA . CYS A 1 118 ? -4.339 -1.937 -9.365 1.00 95.75 118 CYS A CA 1
ATOM 945 C C . CYS A 1 118 ? -3.236 -1.501 -10.362 1.00 95.75 118 CYS A C 1
ATOM 947 O O . CYS A 1 118 ? -3.170 -0.334 -10.756 1.00 95.75 118 CYS A O 1
ATOM 949 N N . SER A 1 119 ? -2.326 -2.394 -10.778 1.00 94.25 119 SER A N 1
ATOM 950 C CA . SER A 1 119 ? -1.177 -2.061 -11.653 1.00 94.25 119 SER A CA 1
ATOM 951 C C . SER A 1 119 ? -1.548 -1.547 -13.046 1.00 94.25 119 SER A C 1
ATOM 953 O O . SER A 1 119 ? -0.763 -0.831 -13.669 1.00 94.25 119 SER A O 1
ATOM 955 N N . PHE A 1 120 ? -2.761 -1.838 -13.516 1.00 93.00 120 PHE A N 1
ATOM 956 C CA . PHE A 1 120 ? -3.285 -1.330 -14.785 1.00 93.00 120 PHE A CA 1
ATOM 957 C C . PHE A 1 120 ? -3.636 0.173 -14.744 1.00 93.00 120 PHE A C 1
ATOM 959 O O . PHE A 1 120 ? -3.821 0.795 -15.795 1.00 93.00 120 PHE A O 1
ATOM 966 N N . LEU A 1 121 ? -3.702 0.791 -13.557 1.00 91.12 121 LEU A N 1
ATOM 967 C CA . LEU A 1 121 ? -3.966 2.221 -13.382 1.00 91.12 121 LEU A CA 1
ATOM 968 C C . LEU A 1 121 ? -2.690 3.047 -13.610 1.00 91.12 121 LEU A C 1
ATOM 970 O O . LEU A 1 121 ? -2.010 3.491 -12.686 1.00 91.12 121 LEU A O 1
ATOM 974 N N . VAL A 1 122 ? -2.397 3.304 -14.885 1.00 69.00 122 VAL A N 1
ATOM 975 C CA . VAL A 1 122 ? -1.148 3.903 -15.406 1.00 69.00 122 VAL A CA 1
ATOM 976 C C . VAL A 1 122 ? -0.735 5.248 -14.770 1.00 69.00 122 VAL A C 1
ATOM 978 O O . VAL A 1 122 ? 0.404 5.677 -14.930 1.00 69.00 122 VAL A O 1
ATOM 981 N N . LYS A 1 123 ? -1.644 5.970 -14.098 1.00 71.31 123 LYS A N 1
ATOM 982 C CA . LYS A 1 123 ? -1.410 7.361 -13.655 1.00 71.31 123 LYS A CA 1
ATOM 983 C C . LYS A 1 123 ? -1.198 7.562 -12.153 1.00 71.31 123 LYS A C 1
ATOM 985 O O . LYS A 1 123 ? -0.723 8.636 -11.792 1.00 71.31 123 LYS A O 1
ATOM 990 N N . GLN A 1 124 ? -1.566 6.617 -11.287 1.00 67.12 124 GLN A N 1
ATOM 991 C CA . GLN A 1 124 ? -1.668 6.901 -9.842 1.00 67.12 124 GLN A CA 1
ATOM 992 C C . GLN A 1 124 ? -1.173 5.782 -8.922 1.00 67.12 124 GLN A C 1
ATOM 994 O O . GLN A 1 124 ? -1.058 6.027 -7.724 1.00 67.12 124 GLN A O 1
ATOM 999 N N . LYS A 1 125 ? -0.800 4.601 -9.436 1.00 86.38 125 LYS A N 1
ATOM 1000 C CA . LYS A 1 125 ? -0.338 3.529 -8.552 1.00 86.38 125 LYS A CA 1
ATOM 1001 C C . LYS A 1 125 ? 1.178 3.497 -8.380 1.00 86.38 125 LYS A C 1
ATOM 1003 O O . LYS A 1 125 ? 1.926 3.201 -9.312 1.00 86.38 125 LYS A O 1
ATOM 1008 N N . TRP A 1 126 ? 1.597 3.705 -7.137 1.00 90.38 126 TRP A N 1
ATOM 1009 C CA . TRP A 1 126 ? 2.980 3.615 -6.687 1.00 90.38 126 TRP A CA 1
ATOM 1010 C C . TRP A 1 126 ? 3.064 2.731 -5.452 1.00 90.38 126 TRP A C 1
ATOM 1012 O O . TRP A 1 126 ? 2.229 2.846 -4.562 1.00 90.38 126 TRP A O 1
ATOM 1022 N N . PHE A 1 127 ? 4.099 1.901 -5.385 1.00 93.00 127 PHE A N 1
ATOM 1023 C CA . PHE A 1 127 ? 4.489 1.212 -4.164 1.00 93.00 127 PHE A CA 1
ATOM 1024 C C . PHE A 1 127 ? 5.652 1.972 -3.531 1.00 93.00 127 PHE A C 1
ATOM 1026 O O . PHE A 1 127 ? 6.679 2.179 -4.174 1.00 93.00 127 PHE A O 1
ATOM 1033 N N . TYR A 1 128 ? 5.503 2.410 -2.286 1.00 91.62 128 TYR A N 1
ATOM 1034 C CA . TYR A 1 128 ? 6.558 3.074 -1.523 1.00 91.62 128 TYR A CA 1
ATOM 1035 C C . TYR A 1 128 ? 7.427 2.060 -0.768 1.00 91.62 128 TYR A C 1
ATOM 1037 O O . TYR A 1 128 ? 6.949 1.330 0.104 1.00 91.62 128 TYR A O 1
ATOM 1045 N N . CYS A 1 129 ? 8.727 2.053 -1.069 1.00 89.06 129 CYS A N 1
ATOM 1046 C CA . CYS A 1 129 ? 9.690 1.197 -0.380 1.00 89.06 129 CYS A CA 1
ATOM 1047 C C . CYS A 1 129 ? 9.804 1.609 1.102 1.00 89.06 129 CYS A C 1
ATOM 1049 O O . CYS A 1 129 ? 9.821 2.799 1.432 1.00 89.06 129 CYS A O 1
ATOM 1051 N N . THR A 1 130 ? 9.909 0.635 2.012 1.00 81.38 130 THR A N 1
ATOM 1052 C CA . THR A 1 130 ? 9.828 0.865 3.473 1.00 81.38 130 THR A CA 1
ATOM 1053 C C . THR A 1 130 ? 11.004 1.688 4.012 1.00 81.38 130 THR A C 1
ATOM 1055 O O . THR A 1 130 ? 10.831 2.557 4.869 1.00 81.38 130 THR A O 1
ATOM 1058 N N . ALA A 1 131 ? 12.212 1.424 3.526 1.00 71.62 131 ALA A N 1
ATOM 1059 C CA . ALA A 1 131 ? 13.420 2.156 3.851 1.00 71.62 131 ALA A CA 1
ATOM 1060 C C . ALA A 1 131 ? 13.877 2.949 2.627 1.00 71.62 131 ALA A C 1
ATOM 1062 O O . ALA A 1 131 ? 14.322 2.403 1.618 1.00 71.62 131 ALA A O 1
ATOM 1063 N N . VAL A 1 132 ? 13.800 4.273 2.740 1.00 58.16 132 VAL A N 1
ATOM 1064 C CA . VAL A 1 132 ? 14.261 5.184 1.695 1.00 58.16 132 VAL A CA 1
ATOM 1065 C C . VAL A 1 132 ? 15.786 5.124 1.634 1.00 58.16 132 VAL A C 1
ATOM 1067 O O . VAL A 1 132 ? 16.487 5.821 2.374 1.00 58.16 132 VAL A O 1
ATOM 1070 N N . VAL A 1 133 ? 16.339 4.311 0.738 1.00 56.75 133 VAL A N 1
ATOM 1071 C CA . VAL A 1 133 ? 17.724 4.520 0.317 1.00 56.75 133 VAL A CA 1
ATOM 1072 C C . VAL A 1 133 ? 17.697 5.822 -0.479 1.00 56.75 133 VAL A C 1
ATOM 1074 O O . VAL A 1 133 ? 17.116 5.880 -1.560 1.00 56.75 133 VAL A O 1
ATOM 1077 N N . LYS A 1 134 ? 18.242 6.903 0.099 1.00 47.91 134 LYS A N 1
ATOM 1078 C CA . LYS A 1 134 ? 18.085 8.314 -0.334 1.00 47.91 134 LYS A CA 1
ATOM 1079 C C . LYS A 1 134 ? 18.376 8.615 -1.820 1.00 47.91 134 LYS A C 1
ATOM 1081 O O . LYS A 1 134 ? 18.193 9.753 -2.237 1.00 47.91 134 LYS A O 1
ATOM 1086 N N . ARG A 1 135 ? 18.856 7.648 -2.605 1.00 52.19 135 ARG A N 1
ATOM 1087 C CA . ARG A 1 135 ? 19.310 7.815 -3.987 1.00 52.19 135 ARG A CA 1
ATOM 1088 C C . ARG A 1 135 ? 18.241 7.534 -5.062 1.00 52.19 135 ARG A C 1
ATOM 1090 O O . ARG A 1 135 ? 18.395 8.076 -6.145 1.00 52.19 135 ARG A O 1
ATOM 1097 N N . TYR A 1 136 ? 17.158 6.795 -4.769 1.00 53.09 136 TYR A N 1
ATOM 1098 C CA . TYR A 1 136 ? 16.270 6.222 -5.813 1.00 53.09 136 TYR A CA 1
ATOM 1099 C C . TYR A 1 136 ? 14.780 6.586 -5.728 1.00 53.09 136 TYR A C 1
ATOM 1101 O O . TYR A 1 136 ? 13.914 5.812 -6.112 1.00 53.09 136 TYR A O 1
ATOM 1109 N N . GLY A 1 137 ? 14.429 7.761 -5.201 1.00 61.59 137 GLY A N 1
ATOM 1110 C CA . GLY A 1 137 ? 13.034 8.242 -5.229 1.00 61.59 137 GLY A CA 1
ATOM 1111 C C . GLY A 1 137 ? 12.036 7.476 -4.340 1.00 61.59 137 GLY A C 1
ATOM 1112 O O . GLY A 1 137 ? 10.925 7.959 -4.148 1.00 61.59 137 GLY A O 1
ATOM 1113 N N . GLY A 1 138 ? 12.435 6.347 -3.742 1.00 82.00 138 GLY A N 1
ATOM 1114 C CA . GLY A 1 138 ? 11.722 5.658 -2.659 1.00 82.00 138 GLY A CA 1
ATOM 1115 C C . GLY A 1 138 ? 10.399 4.997 -3.048 1.00 82.00 138 GLY A C 1
ATOM 1116 O O . GLY A 1 138 ? 9.647 4.618 -2.154 1.00 82.00 138 GLY A O 1
ATOM 1117 N N . ARG A 1 139 ? 10.098 4.880 -4.345 1.00 88.25 139 ARG A N 1
ATOM 1118 C CA . ARG A 1 139 ? 8.875 4.250 -4.847 1.00 88.25 139 ARG A CA 1
ATOM 1119 C C . ARG A 1 139 ? 9.098 3.582 -6.198 1.00 88.25 139 ARG A C 1
ATOM 1121 O O . ARG A 1 139 ? 9.888 4.082 -6.995 1.00 88.25 139 ARG A O 1
ATOM 1128 N N . ILE A 1 140 ? 8.346 2.523 -6.459 1.00 89.94 140 ILE A N 1
ATOM 1129 C CA . ILE A 1 140 ? 8.378 1.744 -7.698 1.00 89.94 140 ILE A CA 1
ATOM 1130 C C . ILE A 1 140 ? 6.977 1.664 -8.321 1.00 89.94 140 ILE A C 1
ATOM 1132 O O . ILE A 1 140 ? 5.973 1.902 -7.631 1.00 89.94 140 ILE A O 1
ATOM 1136 N N . PRO A 1 141 ? 6.876 1.359 -9.625 1.00 91.94 141 PRO A N 1
ATOM 1137 C CA . PRO A 1 141 ? 5.623 0.977 -10.239 1.00 91.94 141 PRO A CA 1
ATOM 1138 C C . PRO A 1 141 ? 4.970 -0.186 -9.507 1.00 91.94 141 PRO A C 1
ATOM 1140 O O . PRO A 1 141 ? 5.588 -1.162 -9.107 1.00 91.94 141 PRO A O 1
ATOM 1143 N N . ALA A 1 142 ? 3.660 -0.097 -9.436 1.00 92.81 142 ALA A N 1
ATOM 1144 C CA . ALA A 1 142 ? 2.785 -1.123 -8.932 1.00 92.81 142 ALA A CA 1
ATOM 1145 C C . ALA A 1 142 ? 2.995 -2.567 -9.385 1.00 92.81 142 ALA A C 1
ATOM 1147 O O . ALA A 1 142 ? 2.619 -3.481 -8.662 1.00 92.81 142 ALA A O 1
ATOM 1148 N N . ALA A 1 143 ? 3.396 -2.721 -10.644 1.00 92.06 143 ALA A N 1
ATOM 1149 C CA . ALA A 1 143 ? 3.502 -4.002 -11.320 1.00 92.06 143 ALA A CA 1
ATOM 1150 C C . ALA A 1 143 ? 4.731 -4.788 -10.853 1.00 92.06 143 ALA A C 1
ATOM 1152 O O . ALA A 1 143 ? 4.817 -5.970 -11.143 1.00 92.06 143 ALA A O 1
ATOM 1153 N N . TRP A 1 144 ? 5.651 -4.114 -10.161 1.00 92.50 144 TRP A N 1
ATOM 1154 C CA . TRP A 1 144 ? 6.907 -4.654 -9.640 1.00 92.50 144 TRP A CA 1
ATOM 1155 C C . TRP A 1 144 ? 6.772 -5.081 -8.174 1.00 92.50 144 TRP A C 1
ATOM 1157 O O . TRP A 1 144 ? 7.742 -5.165 -7.439 1.00 92.50 144 TRP A O 1
ATOM 1167 N N . VAL A 1 145 ? 5.537 -5.220 -7.695 1.00 93.50 145 VAL A N 1
ATOM 1168 C CA . VAL A 1 145 ? 5.267 -5.702 -6.344 1.00 93.50 145 VAL A CA 1
ATOM 1169 C C . VAL A 1 145 ? 5.037 -7.197 -6.441 1.00 93.50 145 VAL A C 1
ATOM 1171 O O . VAL A 1 145 ? 4.080 -7.614 -7.097 1.00 93.50 145 VAL A O 1
ATOM 1174 N N . ASP A 1 146 ? 5.887 -7.962 -5.761 1.00 92.81 146 ASP A N 1
ATOM 1175 C CA . ASP A 1 146 ? 5.835 -9.420 -5.705 1.00 92.81 146 ASP A CA 1
ATOM 1176 C C . ASP A 1 146 ? 5.947 -10.072 -7.103 1.00 92.81 146 ASP A C 1
ATOM 1178 O O . ASP A 1 146 ? 5.287 -11.071 -7.402 1.00 92.81 146 ASP A O 1
ATOM 1182 N N . ASP A 1 147 ? 6.793 -9.504 -7.973 1.00 92.38 147 ASP A N 1
ATOM 1183 C CA . ASP A 1 147 ? 7.014 -9.969 -9.353 1.00 92.38 147 ASP A CA 1
ATOM 1184 C C . ASP A 1 147 ? 8.217 -10.929 -9.500 1.00 92.38 147 ASP A C 1
ATOM 1186 O O . ASP A 1 147 ? 8.469 -11.485 -10.577 1.00 92.38 147 ASP A O 1
ATOM 1190 N N . GLY A 1 148 ? 8.939 -11.184 -8.403 1.00 90.69 148 GLY A N 1
ATOM 1191 C CA . GLY A 1 148 ? 10.119 -12.043 -8.350 1.00 90.69 148 GLY A CA 1
ATOM 1192 C C . GLY A 1 148 ? 11.452 -11.305 -8.518 1.00 90.69 148 GLY A C 1
ATOM 1193 O O . GLY A 1 148 ? 12.517 -11.950 -8.491 1.00 90.69 148 GLY A O 1
ATOM 1194 N N . ILE A 1 149 ? 11.428 -9.985 -8.704 1.00 89.06 149 ILE A N 1
ATOM 1195 C CA . ILE A 1 149 ? 12.590 -9.128 -8.932 1.00 89.06 149 ILE A CA 1
ATOM 1196 C C . ILE A 1 149 ? 12.744 -8.161 -7.754 1.00 89.06 149 ILE A C 1
ATOM 1198 O O . ILE A 1 149 ? 11.788 -7.704 -7.161 1.00 89.06 149 ILE A O 1
ATOM 1202 N N . CYS A 1 150 ? 13.989 -7.898 -7.347 1.00 88.38 150 CYS A N 1
ATOM 1203 C CA . CYS A 1 150 ? 14.256 -6.986 -6.236 1.00 88.38 150 CYS A CA 1
ATOM 1204 C C . CYS A 1 150 ? 14.450 -5.566 -6.787 1.00 88.38 150 CYS A C 1
ATOM 1206 O O . CYS A 1 150 ? 15.564 -5.214 -7.197 1.00 88.38 150 CYS A O 1
ATOM 1208 N N . ASP A 1 151 ? 13.399 -4.758 -6.787 1.00 88.62 151 ASP A N 1
ATOM 1209 C CA . ASP A 1 151 ? 13.410 -3.370 -7.245 1.00 88.62 151 ASP A CA 1
ATOM 1210 C C . ASP A 1 151 ? 13.610 -2.402 -6.078 1.00 88.62 151 ASP A C 1
ATOM 1212 O O . ASP A 1 151 ? 14.452 -1.499 -6.130 1.00 88.62 151 ASP A O 1
ATOM 1216 N N . CYS A 1 152 ? 12.926 -2.631 -4.958 1.00 87.50 152 CYS A N 1
ATOM 1217 C CA . CYS A 1 152 ? 13.238 -1.936 -3.722 1.00 87.50 152 CYS A CA 1
ATOM 1218 C C . CYS A 1 152 ? 14.540 -2.491 -3.116 1.00 87.50 152 CYS A C 1
ATOM 1220 O O . CYS A 1 152 ? 14.673 -3.666 -2.787 1.00 87.50 152 CYS A O 1
ATOM 1222 N N . CYS A 1 153 ? 15.517 -1.616 -2.867 1.00 83.69 153 CYS A N 1
ATOM 1223 C CA . CYS A 1 153 ? 16.810 -1.994 -2.269 1.00 83.69 153 CYS A CA 1
ATOM 1224 C C . CYS A 1 153 ? 16.724 -2.545 -0.841 1.00 83.69 153 CYS A C 1
ATOM 1226 O O . CYS A 1 153 ? 17.693 -3.109 -0.335 1.00 83.69 153 CYS A O 1
ATOM 1228 N N . ASP A 1 154 ? 15.595 -2.342 -0.169 1.00 83.38 154 ASP A N 1
ATOM 1229 C CA . ASP A 1 154 ? 15.299 -2.934 1.131 1.00 83.38 154 ASP A CA 1
ATOM 1230 C C . ASP A 1 154 ? 14.515 -4.258 1.022 1.00 83.38 154 ASP A C 1
ATOM 1232 O O . ASP A 1 154 ? 14.186 -4.854 2.052 1.00 83.38 154 ASP A O 1
ATOM 1236 N N . GLY A 1 155 ? 14.214 -4.702 -0.205 1.00 87.00 155 GLY A N 1
ATOM 1237 C CA . GLY A 1 155 ? 13.429 -5.890 -0.531 1.00 87.00 155 GLY A CA 1
ATOM 1238 C C . GLY A 1 155 ? 11.992 -5.838 -0.020 1.00 87.00 155 GLY A C 1
ATOM 1239 O O . GLY A 1 155 ? 11.428 -6.876 0.326 1.00 87.00 155 GLY A O 1
ATOM 1240 N N . SER A 1 156 ? 11.438 -4.638 0.187 1.00 88.56 156 SER A N 1
ATOM 1241 C CA . SER A 1 156 ? 10.082 -4.483 0.721 1.00 88.56 156 SER A CA 1
ATOM 1242 C C . SER A 1 156 ? 8.981 -4.771 -0.295 1.00 88.56 156 SER A C 1
ATOM 1244 O O . SER A 1 156 ? 7.876 -5.103 0.123 1.00 88.56 156 SER A O 1
ATOM 1246 N N . ASP A 1 157 ? 9.282 -4.683 -1.580 1.00 91.38 157 ASP A N 1
ATOM 1247 C CA . ASP A 1 157 ? 8.436 -5.071 -2.707 1.00 91.38 157 ASP A CA 1
ATOM 1248 C C . ASP A 1 157 ? 8.127 -6.572 -2.728 1.00 91.38 157 ASP A C 1
ATOM 1250 O O . ASP A 1 157 ? 6.966 -6.930 -2.855 1.00 91.38 157 ASP A O 1
ATOM 1254 N N . GLU A 1 158 ? 9.114 -7.424 -2.442 1.00 91.44 158 GLU A N 1
ATOM 1255 C CA . GLU A 1 158 ? 9.015 -8.885 -2.611 1.00 91.44 158 GLU A CA 1
ATOM 1256 C C . GLU A 1 158 ? 8.648 -9.666 -1.332 1.00 91.44 158 GLU A C 1
ATOM 1258 O O . GLU A 1 158 ? 9.231 -10.718 -1.054 1.00 91.44 158 GLU A O 1
ATOM 1263 N N . ARG A 1 159 ? 7.755 -9.159 -0.465 1.00 86.38 159 ARG A N 1
ATOM 1264 C CA . ARG A 1 159 ? 7.401 -9.870 0.791 1.00 86.38 159 ARG A CA 1
ATOM 1265 C C . ARG A 1 159 ? 6.252 -10.871 0.664 1.00 86.38 159 ARG A C 1
ATOM 1267 O O . ARG A 1 159 ? 6.194 -11.772 1.508 1.00 86.38 159 ARG A O 1
ATOM 1274 N N . GLY A 1 160 ? 5.366 -10.716 -0.310 1.00 83.31 160 GLY A N 1
ATOM 1275 C CA . GLY A 1 160 ? 4.304 -11.663 -0.656 1.00 83.31 160 GLY A CA 1
ATOM 1276 C C . GLY A 1 160 ? 4.774 -12.807 -1.567 1.00 83.31 160 GLY A C 1
ATOM 1277 O O . GLY A 1 160 ? 4.120 -13.846 -1.608 1.00 83.31 160 GLY A O 1
ATOM 1278 N N . GLY A 1 161 ? 5.922 -12.661 -2.239 1.00 77.19 161 GLY A N 1
ATOM 1279 C CA . GLY A 1 161 ? 6.513 -13.680 -3.119 1.00 77.19 161 GLY A CA 1
ATOM 1280 C C . GLY A 1 161 ? 7.176 -14.892 -2.426 1.00 77.19 161 GLY A C 1
ATOM 1281 O O . GLY A 1 161 ? 7.174 -15.040 -1.202 1.00 77.19 161 GLY A O 1
ATOM 1282 N N . ASP A 1 162 ? 7.791 -15.772 -3.234 1.00 84.56 162 ASP A N 1
ATOM 1283 C CA . ASP A 1 162 ? 8.497 -16.996 -2.795 1.00 84.56 162 ASP A CA 1
ATOM 1284 C C . ASP A 1 162 ? 9.585 -16.695 -1.739 1.00 84.56 162 ASP A C 1
ATOM 1286 O O . ASP A 1 162 ? 10.381 -15.758 -1.860 1.00 84.56 162 ASP A O 1
ATOM 1290 N N . ASP A 1 163 ? 9.687 -17.545 -0.714 1.00 85.06 163 ASP A N 1
ATOM 1291 C CA . ASP A 1 163 ? 10.733 -17.521 0.312 1.00 85.06 163 ASP A CA 1
ATOM 1292 C C . ASP A 1 163 ? 12.156 -17.404 -0.255 1.00 85.06 163 ASP A C 1
ATOM 1294 O O . ASP A 1 163 ? 13.035 -16.797 0.372 1.00 85.06 163 ASP A O 1
ATOM 1298 N N . ALA A 1 164 ? 12.424 -18.023 -1.407 1.00 84.56 164 ALA A N 1
ATOM 1299 C CA . ALA A 1 164 ? 13.708 -17.913 -2.087 1.00 84.56 164 ALA A CA 1
ATOM 1300 C C . ALA A 1 164 ? 13.981 -16.477 -2.567 1.00 84.56 164 ALA A C 1
ATOM 1302 O O . ALA A 1 164 ? 15.088 -15.970 -2.351 1.00 84.56 164 ALA A O 1
ATOM 1303 N N . VAL A 1 165 ? 12.972 -15.815 -3.141 1.00 84.75 165 VAL A N 1
ATOM 1304 C CA . VAL A 1 165 ? 13.032 -14.422 -3.611 1.00 84.75 165 VAL A CA 1
ATOM 1305 C C . VAL A 1 165 ? 13.188 -13.480 -2.422 1.00 84.75 165 VAL A C 1
ATOM 1307 O O . VAL A 1 165 ? 14.162 -12.729 -2.359 1.00 84.75 165 VAL A O 1
ATOM 1310 N N . ARG A 1 166 ? 12.353 -13.629 -1.388 1.00 85.69 166 ARG A N 1
ATOM 1311 C CA . ARG A 1 166 ? 12.468 -12.875 -0.126 1.00 85.69 166 ARG A CA 1
ATOM 1312 C C . ARG A 1 166 ? 13.879 -12.919 0.458 1.00 85.69 166 ARG A C 1
ATOM 1314 O O . ARG A 1 166 ? 14.452 -11.908 0.870 1.00 85.69 166 ARG A O 1
ATOM 1321 N N . ARG A 1 167 ? 14.477 -14.116 0.509 1.00 84.50 167 ARG A N 1
ATOM 1322 C CA . ARG A 1 167 ? 15.844 -14.321 1.022 1.00 84.50 167 ARG A CA 1
ATOM 1323 C C . ARG A 1 167 ? 16.917 -13.692 0.134 1.00 84.50 167 ARG A C 1
ATOM 1325 O O . ARG A 1 167 ? 17.971 -13.333 0.665 1.00 84.50 167 ARG A O 1
ATOM 1332 N N . LYS A 1 168 ? 16.676 -13.590 -1.174 1.00 86.00 168 LYS A N 1
ATOM 1333 C CA . LYS A 1 168 ? 17.560 -12.936 -2.145 1.00 86.00 168 LYS A CA 1
ATOM 1334 C C . LYS A 1 168 ? 17.515 -11.416 -1.975 1.00 86.00 168 LYS A C 1
ATOM 1336 O O . LYS A 1 168 ? 18.569 -10.826 -1.749 1.00 86.00 168 LYS A O 1
ATOM 1341 N N . CYS A 1 169 ? 16.328 -10.808 -1.955 1.00 83.12 169 CYS A N 1
ATOM 1342 C CA . CYS A 1 169 ? 16.183 -9.352 -1.833 1.00 83.12 169 CYS A CA 1
ATOM 1343 C C . CYS A 1 169 ? 16.685 -8.811 -0.488 1.00 83.12 169 CYS A C 1
ATOM 1345 O O . CYS A 1 169 ? 17.209 -7.707 -0.405 1.00 83.12 169 CYS A O 1
ATOM 1347 N N . ARG A 1 170 ? 16.660 -9.633 0.570 1.00 77.12 170 ARG A N 1
ATOM 1348 C CA . ARG A 1 170 ? 17.263 -9.276 1.865 1.00 77.12 170 ARG A CA 1
ATOM 1349 C C . ARG A 1 170 ? 18.801 -9.232 1.854 1.00 77.12 170 ARG A C 1
ATOM 1351 O O . ARG A 1 170 ? 19.396 -8.671 2.773 1.00 77.12 170 ARG A O 1
ATOM 1358 N N . ARG A 1 171 ? 19.461 -9.895 0.897 1.00 73.50 171 ARG A N 1
ATOM 1359 C CA . ARG A 1 171 ? 20.918 -10.130 0.900 1.00 73.50 171 ARG A CA 1
ATOM 1360 C C . ARG A 1 171 ? 21.690 -9.352 -0.164 1.00 73.50 171 ARG A C 1
ATOM 1362 O O . ARG A 1 171 ? 22.916 -9.316 -0.063 1.00 73.50 171 ARG A O 1
ATOM 1369 N N . THR A 1 172 ? 21.057 -8.809 -1.205 1.00 64.19 172 THR A N 1
ATOM 1370 C CA . THR A 1 172 ? 21.790 -8.307 -2.384 1.00 64.19 172 THR A CA 1
ATOM 1371 C C . THR A 1 172 ? 21.057 -7.165 -3.096 1.00 64.19 172 THR A C 1
ATOM 1373 O O . THR A 1 172 ? 19.839 -7.073 -3.029 1.00 64.19 172 THR A O 1
ATOM 1376 N N . THR A 1 173 ? 21.856 -6.307 -3.743 1.00 67.62 173 THR A N 1
ATOM 1377 C CA . THR A 1 173 ? 21.531 -5.120 -4.554 1.00 67.62 173 THR A CA 1
ATOM 1378 C C . THR A 1 173 ? 20.229 -5.213 -5.348 1.00 67.62 173 THR A C 1
ATOM 1380 O O . THR A 1 173 ? 20.045 -6.146 -6.128 1.00 67.62 173 THR A O 1
ATOM 1383 N N . CYS A 1 174 ? 19.397 -4.185 -5.180 1.00 71.50 174 CYS A N 1
ATOM 1384 C CA . CYS A 1 174 ? 18.318 -3.805 -6.089 1.00 71.50 174 CYS A CA 1
ATOM 1385 C C . CYS A 1 174 ? 18.824 -3.576 -7.514 1.00 71.50 174 CYS A C 1
ATOM 1387 O O . CYS A 1 174 ? 20.008 -3.285 -7.723 1.00 71.50 174 CYS A O 1
ATOM 1389 N N . LEU A 1 175 ? 17.910 -3.660 -8.478 1.00 69.12 175 LEU A N 1
ATOM 1390 C CA . LEU A 1 175 ? 18.149 -3.117 -9.807 1.00 69.12 175 LEU A CA 1
ATOM 1391 C C . LEU A 1 175 ? 18.276 -1.587 -9.739 1.00 69.12 175 LEU A C 1
ATOM 1393 O O . LEU A 1 175 ? 17.480 -0.900 -9.104 1.00 69.12 175 LEU A O 1
ATOM 1397 N N . ASP A 1 176 ? 19.320 -1.072 -10.384 1.00 58.94 176 ASP A N 1
ATOM 1398 C CA . ASP A 1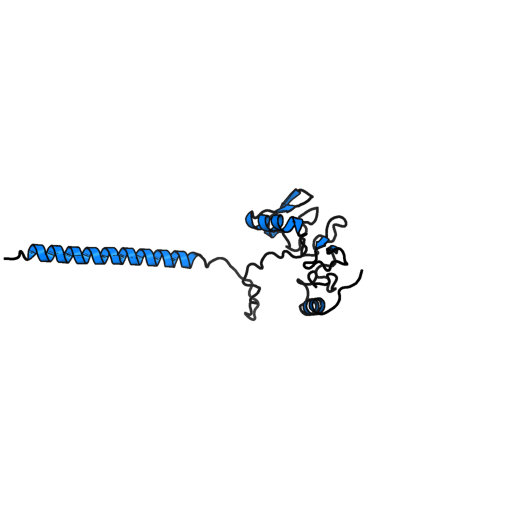 176 ? 19.536 0.354 -10.620 1.00 58.94 176 ASP A CA 1
ATOM 1399 C C . ASP A 1 176 ? 18.791 0.683 -11.930 1.00 58.94 176 ASP A C 1
ATOM 1401 O O . ASP A 1 176 ? 19.275 0.322 -13.006 1.00 58.94 176 ASP A O 1
ATOM 1405 N N . HIS A 1 177 ? 17.572 1.229 -11.837 1.00 55.69 177 HIS A N 1
ATOM 1406 C CA . HIS A 1 177 ? 16.734 1.604 -12.994 1.00 55.69 177 HIS A CA 1
ATOM 1407 C C . HIS A 1 177 ? 16.957 3.052 -13.432 1.00 55.69 177 HIS A C 1
ATOM 1409 O O . HIS A 1 177 ? 17.055 3.938 -12.549 1.00 55.69 177 HIS A O 1
#

Organism: Hypsibius exemplaris (NCBI:txid2072580)